Protein AF-A0A5E4HHJ1-F1 (afdb_monomer_lite)

Radius of gyration: 15.13 Å; chains: 1; bounding box: 33×35×40 Å

pLDDT: mean 82.96, std 16.44, range [30.53, 97.94]

Sequence (132 aa):
MLDDKCVRTEDGACIAFVWEKMSNLRGDATEYLCAMNINGHTVGTARLGLKPQFPCANLNDIDVAEGYQHRGYGRRLLAEVERKATTEGFTCMSVLSMPDAKGFYQKVGYSTQDKLKRKDWANFDKTLTVRR

Secondary structure (DSSP, 8-state):
-----PEEPTTS-EEEEEEEEE--SSTT-EEEEEEEEETTEEEEEEEEEE-TTSSSEEEEEEEE-GGGTTSSHHHHHHHHHHHHHHHTT-SEEEEE--TTTHHHHHHTT-EE-TT---TT-TT---EEEEE-

Foldseek 3Di:
DPDQDFDADPVGKTKGKDKDWDDDPDPQKTKIKIFIDIPNHTFKIWIWIDGPVDQAIETEDIDGHPVCPPVCVSVVVVVVSVVVRVVVPHQKYKYQDDPVCPVVCVVVPWDFDPPPDPPPDVPGPTMTMDGD

Structure (mmCIF, N/CA/C/O backbone):
data_AF-A0A5E4HHJ1-F1
#
_entry.id   AF-A0A5E4HHJ1-F1
#
loop_
_atom_site.group_PDB
_atom_site.id
_atom_site.type_symbol
_atom_site.label_atom_id
_atom_site.label_alt_id
_atom_site.label_comp_id
_atom_site.label_asym_id
_atom_site.label_entity_id
_atom_site.label_seq_id
_atom_site.pdbx_PDB_ins_code
_atom_site.Cartn_x
_atom_site.Cartn_y
_atom_site.Cartn_z
_atom_site.occupancy
_atom_site.B_iso_or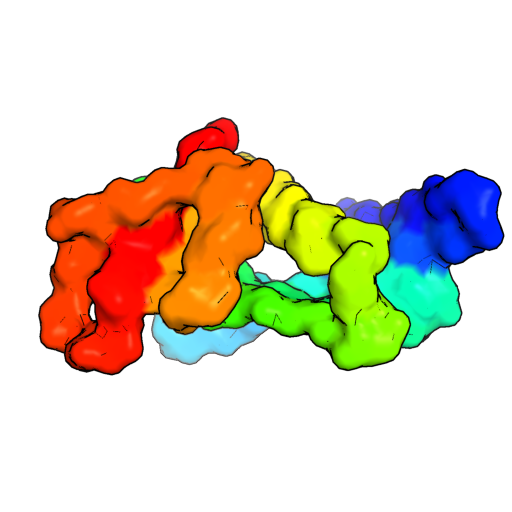_equiv
_atom_site.auth_seq_id
_atom_site.auth_comp_id
_atom_site.auth_asym_id
_atom_site.auth_atom_id
_atom_site.pdbx_PDB_model_num
ATOM 1 N N . MET A 1 1 ? 19.875 7.275 9.590 1.00 30.53 1 MET A N 1
ATOM 2 C CA . MET A 1 1 ? 18.774 7.728 10.460 1.00 30.53 1 MET A CA 1
ATOM 3 C C . MET A 1 1 ? 17.540 7.837 9.587 1.00 30.53 1 MET A C 1
ATOM 5 O O . MET A 1 1 ? 17.482 8.751 8.778 1.00 30.53 1 MET A O 1
ATOM 9 N N . LEU A 1 2 ? 16.651 6.843 9.625 1.00 38.25 2 LEU A N 1
ATOM 10 C CA . LEU A 1 2 ? 15.340 6.946 8.984 1.00 38.25 2 LEU A CA 1
ATOM 11 C C . LEU A 1 2 ? 14.419 7.579 10.025 1.00 38.25 2 LEU A C 1
ATOM 13 O O . LEU A 1 2 ? 14.345 7.099 11.149 1.00 38.25 2 LEU A O 1
ATOM 17 N N . ASP A 1 3 ? 13.839 8.718 9.679 1.00 41.50 3 ASP A N 1
ATOM 18 C CA . ASP A 1 3 ? 12.990 9.498 10.568 1.00 41.50 3 ASP A CA 1
ATOM 19 C C . ASP A 1 3 ? 11.676 8.743 10.847 1.00 41.50 3 ASP A C 1
ATOM 21 O O . ASP A 1 3 ? 10.755 8.783 10.032 1.00 41.50 3 ASP A O 1
ATOM 25 N N . ASP A 1 4 ? 11.573 8.111 12.021 1.00 53.25 4 ASP A N 1
ATOM 26 C CA . ASP A 1 4 ? 10.340 7.577 12.631 1.00 53.25 4 ASP A CA 1
ATOM 27 C C . ASP A 1 4 ? 9.397 8.720 13.068 1.00 53.25 4 ASP A C 1
ATOM 29 O O . ASP A 1 4 ? 8.967 8.831 14.221 1.00 53.25 4 ASP A O 1
ATOM 33 N N . LYS A 1 5 ? 9.116 9.665 12.169 1.00 63.44 5 LYS A N 1
ATOM 34 C CA . LYS A 1 5 ? 8.333 10.856 12.504 1.00 63.44 5 LYS A CA 1
ATOM 35 C C . LYS A 1 5 ? 6.862 10.485 12.637 1.00 63.44 5 LYS A C 1
ATOM 37 O O . LYS A 1 5 ? 6.154 10.305 11.650 1.00 63.44 5 LYS A O 1
ATOM 42 N N . CYS A 1 6 ? 6.407 10.419 13.884 1.00 73.19 6 CYS A N 1
ATOM 43 C CA . CYS A 1 6 ? 4.992 10.387 14.212 1.00 73.19 6 CYS A CA 1
ATOM 44 C C . CYS A 1 6 ? 4.268 11.591 13.587 1.00 73.19 6 CYS A C 1
ATOM 4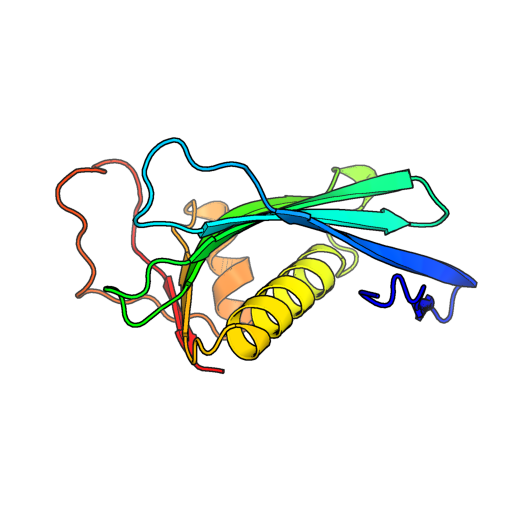6 O O . CYS A 1 6 ? 4.592 12.746 13.870 1.00 73.19 6 CYS A O 1
ATOM 48 N N . VAL A 1 7 ? 3.250 11.317 12.775 1.00 80.38 7 VAL A N 1
ATOM 49 C CA . VAL A 1 7 ? 2.298 12.303 12.266 1.00 80.38 7 VAL A CA 1
ATOM 50 C C . VAL A 1 7 ? 1.089 12.309 13.194 1.00 80.38 7 VAL A C 1
ATOM 52 O O . VAL A 1 7 ? 0.405 11.295 13.341 1.00 80.38 7 VAL A O 1
ATOM 55 N N . ARG A 1 8 ? 0.812 13.456 13.821 1.00 79.81 8 ARG A N 1
ATOM 56 C CA . ARG A 1 8 ? -0.414 13.643 14.605 1.00 79.81 8 ARG A CA 1
A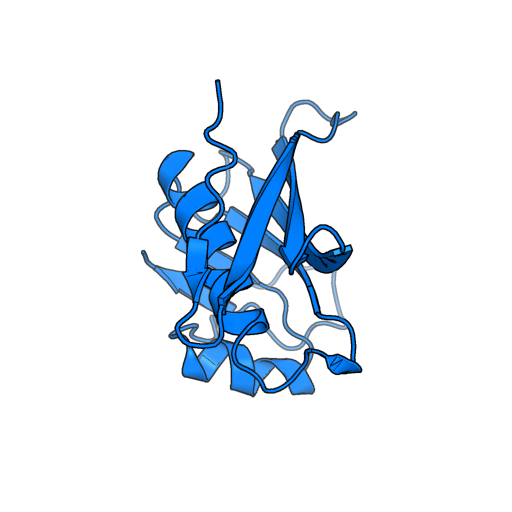TOM 57 C C . ARG A 1 8 ? -1.591 13.928 13.682 1.00 79.81 8 ARG A C 1
ATOM 59 O O . ARG A 1 8 ? -1.480 14.705 12.737 1.00 79.81 8 ARG A O 1
ATOM 66 N N . THR A 1 9 ? -2.712 13.288 13.967 1.00 78.94 9 THR A N 1
ATOM 67 C CA . THR A 1 9 ? -3.996 13.527 13.301 1.00 78.94 9 THR A CA 1
ATOM 68 C C . THR A 1 9 ? -4.846 14.518 14.098 1.00 78.94 9 THR A C 1
ATOM 70 O O . THR A 1 9 ? -4.513 14.848 15.235 1.00 78.94 9 THR A O 1
ATOM 73 N N . GLU A 1 10 ? -5.914 15.036 13.486 1.00 76.50 10 GLU A N 1
ATOM 74 C CA . GLU A 1 10 ? -6.792 16.061 14.080 1.00 76.50 10 GLU A CA 1
ATOM 75 C C . GLU A 1 10 ? -7.481 15.590 15.369 1.00 76.50 10 GLU A C 1
ATOM 77 O O . GLU A 1 10 ? -7.720 16.393 16.266 1.00 76.50 10 GLU A O 1
ATOM 82 N N . ASP A 1 11 ? -7.735 14.286 15.496 1.00 78.44 11 ASP A N 1
ATOM 83 C CA . ASP A 1 11 ? -8.286 13.657 16.704 1.00 78.44 11 ASP A CA 1
ATOM 84 C C . ASP A 1 11 ? -7.216 13.362 17.779 1.00 78.44 11 ASP A C 1
ATOM 86 O O . ASP A 1 11 ? -7.513 12.800 18.833 1.00 78.44 11 ASP A O 1
ATOM 90 N N . GLY A 1 12 ? -5.964 13.754 17.527 1.00 80.50 12 GLY A N 1
ATOM 91 C CA . GLY A 1 12 ? -4.836 13.575 18.431 1.00 80.50 12 GLY A CA 1
ATOM 92 C C . GLY A 1 12 ? -4.106 12.237 18.299 1.00 80.50 12 GLY A C 1
ATOM 93 O O . GLY A 1 12 ? -3.092 12.063 18.980 1.00 80.50 12 GLY A O 1
ATOM 94 N N . ALA A 1 13 ? -4.536 11.312 17.429 1.00 83.25 13 ALA A N 1
ATOM 95 C CA . ALA A 1 13 ? -3.834 10.042 17.263 1.00 83.25 13 ALA A CA 1
ATOM 96 C C . ALA A 1 13 ? -2.454 10.240 16.611 1.00 83.25 13 ALA A C 1
ATOM 98 O O . ALA A 1 13 ? -2.307 10.969 15.623 1.00 83.25 13 ALA A O 1
ATOM 99 N N . CYS A 1 14 ? -1.441 9.572 17.164 1.00 88.56 14 CYS A N 1
ATOM 100 C CA . CYS A 1 14 ? -0.072 9.552 16.658 1.00 88.56 14 CYS A CA 1
ATOM 101 C C . CYS A 1 14 ? 0.113 8.362 15.718 1.00 88.56 14 CYS A C 1
ATOM 103 O O . CYS A 1 14 ? 0.014 7.219 16.163 1.00 88.56 14 CYS A O 1
ATOM 105 N N . ILE A 1 15 ? 0.386 8.623 14.439 1.00 91.94 15 ILE A N 1
ATOM 106 C CA . ILE A 1 15 ? 0.632 7.593 13.424 1.00 91.94 15 ILE A CA 1
ATOM 107 C C . ILE A 1 15 ? 2.118 7.573 13.080 1.00 91.94 15 ILE A C 1
ATOM 109 O O . ILE A 1 15 ? 2.661 8.598 12.678 1.00 91.94 15 ILE A O 1
ATOM 113 N N . ALA A 1 16 ? 2.764 6.418 13.182 1.00 93.75 16 ALA A N 1
ATOM 114 C CA . ALA A 1 16 ? 4.147 6.215 12.763 1.00 93.75 16 ALA A CA 1
ATOM 115 C C . ALA A 1 16 ? 4.254 5.028 11.800 1.00 93.75 16 ALA A C 1
ATOM 117 O O . ALA A 1 16 ? 3.460 4.091 11.873 1.00 93.75 16 ALA A O 1
ATOM 118 N N . PHE A 1 17 ? 5.252 5.065 10.922 1.00 94.75 17 PHE A N 1
ATOM 119 C CA . PHE A 1 17 ? 5.573 3.976 10.007 1.00 94.75 17 PHE A CA 1
ATOM 120 C C . PHE A 1 17 ? 6.984 3.494 10.291 1.00 94.75 17 PHE A C 1
ATOM 122 O O . PHE A 1 17 ? 7.927 4.274 10.202 1.00 94.75 17 PHE A O 1
ATOM 129 N N . VAL A 1 18 ? 7.112 2.216 10.624 1.00 95.06 18 VAL A N 1
ATOM 130 C CA . VAL A 1 18 ? 8.394 1.578 10.911 1.00 95.06 18 VAL A CA 1
ATOM 131 C C . VAL A 1 18 ? 8.732 0.658 9.753 1.00 95.06 18 VAL A C 1
ATOM 133 O O . VAL A 1 18 ? 7.897 -0.139 9.324 1.00 95.06 18 VAL A O 1
ATOM 136 N N . TRP A 1 19 ? 9.948 0.787 9.234 1.00 94.94 19 TRP A N 1
ATOM 137 C CA . TRP A 1 19 ? 10.421 0.024 8.088 1.00 94.94 19 TRP A CA 1
ATOM 138 C C . TRP A 1 19 ? 11.563 -0.897 8.490 1.00 94.94 19 TRP A C 1
ATOM 140 O O . TRP A 1 19 ? 12.612 -0.432 8.929 1.00 94.94 19 TRP A O 1
ATOM 150 N N . GLU A 1 20 ? 11.399 -2.189 8.232 1.00 93.81 20 GLU A N 1
ATOM 151 C CA . GLU A 1 20 ? 12.475 -3.165 8.355 1.00 93.81 20 GLU A CA 1
ATOM 152 C C . GLU A 1 20 ? 12.847 -3.733 6.990 1.00 93.81 20 GLU A C 1
ATOM 154 O O . GLU A 1 20 ? 11.989 -4.125 6.197 1.00 93.81 20 GLU A O 1
ATOM 159 N N . LYS A 1 21 ? 14.151 -3.776 6.703 1.00 91.88 21 LYS A N 1
ATOM 160 C CA . LYS A 1 21 ? 14.671 -4.479 5.530 1.00 91.88 21 LYS A CA 1
ATOM 161 C C . LYS A 1 21 ? 14.767 -5.963 5.862 1.00 91.88 21 LYS A C 1
ATOM 163 O O . LYS A 1 21 ? 15.485 -6.341 6.783 1.00 91.88 21 LYS A O 1
ATOM 168 N N . MET A 1 22 ? 14.080 -6.793 5.091 1.00 86.25 22 MET A N 1
ATOM 169 C CA . MET A 1 22 ? 14.121 -8.240 5.252 1.00 86.25 22 MET A CA 1
ATOM 170 C C . MET A 1 22 ? 15.388 -8.793 4.590 1.00 86.25 22 MET A C 1
ATOM 172 O O . MET A 1 22 ? 15.785 -8.368 3.499 1.00 86.25 22 MET A O 1
ATOM 176 N N . SER A 1 23 ? 16.068 -9.716 5.270 1.00 72.06 23 SER A N 1
ATOM 177 C CA . SER A 1 23 ? 17.232 -10.403 4.721 1.00 72.06 23 SER A CA 1
ATOM 178 C C . SER A 1 23 ? 16.780 -11.392 3.648 1.00 72.06 23 SER A C 1
ATOM 180 O O . SER A 1 23 ? 16.120 -12.393 3.921 1.00 72.06 23 SER A O 1
ATOM 182 N N . ASN A 1 24 ? 17.150 -11.120 2.400 1.00 61.62 24 ASN A N 1
ATOM 183 C CA . ASN A 1 24 ? 16.815 -12.003 1.293 1.00 61.62 24 ASN A CA 1
ATOM 184 C C . ASN A 1 24 ? 17.906 -13.064 1.120 1.00 61.62 24 ASN A C 1
ATOM 186 O O . ASN A 1 24 ? 19.077 -12.740 0.940 1.00 61.62 24 ASN A O 1
ATOM 190 N N . LEU A 1 25 ? 17.512 -14.342 1.116 1.00 52.50 25 LEU A N 1
ATOM 191 C CA . LEU A 1 25 ? 18.403 -15.474 0.806 1.00 52.50 25 LEU A CA 1
ATOM 192 C C . LEU A 1 25 ? 18.797 -15.526 -0.684 1.00 52.50 25 LEU A C 1
ATOM 194 O O . LEU A 1 25 ? 19.733 -16.228 -1.056 1.00 52.50 25 LEU A O 1
ATOM 198 N N . ARG A 1 26 ? 18.078 -14.794 -1.547 1.00 56.53 26 ARG A N 1
ATOM 199 C CA . ARG A 1 26 ? 18.356 -14.645 -2.981 1.00 56.53 26 ARG A CA 1
ATOM 200 C C . ARG A 1 26 ? 18.721 -13.183 -3.243 1.00 56.53 26 ARG A C 1
ATOM 202 O O . ARG A 1 26 ? 17.889 -12.300 -3.065 1.00 56.53 26 ARG A O 1
ATOM 209 N N . GLY A 1 27 ? 19.982 -12.931 -3.591 1.00 64.44 27 GLY A N 1
ATOM 210 C CA . GLY A 1 27 ? 20.578 -11.587 -3.653 1.00 64.44 27 GLY A CA 1
ATOM 211 C C . GLY A 1 27 ? 20.064 -10.660 -4.763 1.00 64.44 27 GLY A C 1
ATOM 212 O O . GLY A 1 27 ? 20.623 -9.585 -4.945 1.00 64.44 27 GLY A O 1
ATOM 213 N N . ASP A 1 28 ? 19.036 -11.054 -5.516 1.00 72.81 28 ASP A N 1
ATOM 214 C CA . ASP A 1 28 ? 18.485 -10.311 -6.655 1.00 72.81 28 ASP A CA 1
ATOM 215 C C . ASP A 1 28 ? 17.206 -9.519 -6.327 1.00 72.81 28 ASP A C 1
ATOM 217 O O . ASP A 1 28 ? 16.705 -8.768 -7.165 1.00 72.81 28 ASP A O 1
ATOM 221 N N . ALA A 1 29 ? 16.672 -9.663 -5.115 1.00 79.50 29 ALA A N 1
ATOM 222 C CA . ALA A 1 29 ? 15.524 -8.906 -4.634 1.00 79.50 29 ALA A CA 1
ATOM 223 C C . ALA A 1 29 ? 15.876 -8.178 -3.335 1.00 79.50 29 ALA A C 1
ATOM 225 O O . ALA A 1 29 ? 16.692 -8.658 -2.549 1.00 79.50 29 ALA A O 1
ATOM 226 N N . THR A 1 30 ? 15.209 -7.059 -3.065 1.00 89.81 30 THR A N 1
ATOM 227 C CA . THR A 1 30 ? 15.139 -6.455 -1.728 1.00 89.81 30 THR A CA 1
ATOM 228 C C . THR A 1 30 ? 13.692 -6.480 -1.262 1.00 89.81 30 THR A C 1
ATOM 230 O O . THR A 1 30 ? 12.809 -6.054 -2.001 1.00 89.81 30 THR A O 1
ATOM 233 N N . GLU A 1 31 ? 13.441 -6.974 -0.053 1.00 92.06 31 GLU A N 1
ATOM 234 C CA . GLU A 1 31 ? 12.117 -6.918 0.566 1.00 92.06 31 GLU A CA 1
ATOM 235 C C . GLU A 1 31 ? 12.136 -6.015 1.797 1.00 92.06 31 GLU A C 1
ATOM 237 O O . GLU A 1 31 ? 13.103 -5.992 2.561 1.00 92.06 31 GLU A O 1
ATOM 242 N N . TYR A 1 32 ? 11.060 -5.255 1.970 1.00 94.81 32 TYR A N 1
ATOM 243 C CA . TYR A 1 32 ? 10.825 -4.415 3.133 1.00 94.81 32 TYR A CA 1
ATOM 244 C C . TYR A 1 32 ? 9.477 -4.762 3.765 1.00 94.81 32 TYR A C 1
ATOM 246 O O . TYR A 1 32 ? 8.481 -4.931 3.055 1.00 94.81 32 TYR A O 1
ATOM 254 N N . LEU A 1 33 ? 9.441 -4.799 5.095 1.00 95.94 33 LEU A N 1
ATOM 255 C CA . LEU A 1 33 ? 8.224 -4.832 5.898 1.00 95.94 33 LEU A CA 1
ATOM 256 C C . LEU A 1 33 ? 7.961 -3.428 6.450 1.00 95.94 33 LEU A C 1
ATOM 258 O O . LEU A 1 33 ? 8.843 -2.824 7.056 1.00 95.94 33 LEU A O 1
ATOM 262 N N . CYS A 1 34 ? 6.751 -2.919 6.244 1.00 97.06 34 CYS A N 1
ATOM 263 C CA . CYS A 1 34 ? 6.256 -1.705 6.879 1.00 97.06 34 CYS A CA 1
ATOM 264 C C . CYS A 1 34 ? 5.250 -2.078 7.963 1.00 97.06 34 CYS A C 1
ATOM 266 O O . CYS A 1 34 ? 4.299 -2.806 7.675 1.00 97.06 34 CYS A O 1
ATOM 268 N N . ALA A 1 35 ? 5.420 -1.546 9.169 1.00 97.19 35 ALA A N 1
ATOM 269 C CA . ALA A 1 35 ? 4.423 -1.574 10.230 1.00 97.19 35 ALA A CA 1
ATOM 270 C C . ALA A 1 35 ? 3.875 -0.160 10.457 1.00 97.19 35 ALA A C 1
ATOM 272 O O . ALA A 1 35 ? 4.633 0.780 10.694 1.00 97.19 35 ALA A O 1
ATOM 273 N N . MET A 1 36 ? 2.552 -0.008 10.404 1.00 97.06 36 MET A N 1
ATOM 274 C CA . MET A 1 36 ? 1.868 1.227 10.780 1.00 97.06 36 MET A CA 1
ATOM 275 C C . MET A 1 36 ? 1.435 1.136 12.239 1.00 97.06 36 MET A C 1
ATOM 277 O O . MET A 1 36 ? 0.608 0.295 12.600 1.00 97.06 36 MET A O 1
ATOM 281 N N . ASN A 1 37 ? 1.967 2.038 13.056 1.00 95.81 37 ASN A N 1
ATOM 282 C CA . ASN A 1 37 ? 1.681 2.130 14.477 1.00 95.81 37 ASN A CA 1
ATOM 283 C C . ASN A 1 37 ? 0.754 3.313 14.756 1.00 95.81 37 ASN A C 1
ATOM 285 O O . ASN A 1 37 ? 1.037 4.429 14.325 1.00 95.81 37 ASN A O 1
ATOM 289 N N . ILE A 1 38 ? -0.320 3.085 15.511 1.00 93.19 38 ILE A N 1
ATOM 290 C CA . ILE A 1 38 ? -1.195 4.132 16.043 1.00 93.19 38 ILE A CA 1
ATOM 291 C C . ILE A 1 38 ? -1.088 4.118 17.560 1.00 93.19 38 ILE A C 1
ATOM 293 O O . ILE A 1 38 ? -1.360 3.100 18.193 1.00 93.19 38 ILE A O 1
ATOM 297 N N . ASN A 1 39 ? -0.680 5.245 18.145 1.00 90.50 39 ASN A N 1
ATOM 298 C CA . ASN A 1 39 ? -0.464 5.391 19.589 1.00 90.50 39 ASN A CA 1
ATOM 299 C C . ASN A 1 39 ? 0.435 4.280 20.175 1.00 90.50 39 ASN A C 1
ATOM 301 O O . ASN A 1 39 ? 0.203 3.804 21.279 1.00 90.50 39 ASN A O 1
ATOM 305 N N . GLY A 1 40 ? 1.446 3.847 19.414 1.00 88.88 40 GLY A N 1
ATOM 306 C CA . GLY A 1 40 ? 2.385 2.793 19.819 1.00 88.88 40 GLY A CA 1
ATOM 307 C C . GLY A 1 40 ? 1.927 1.355 19.548 1.00 88.88 40 GLY A C 1
ATOM 308 O O . GLY A 1 40 ? 2.711 0.436 19.758 1.00 88.88 40 GLY A O 1
ATOM 309 N N . HIS A 1 41 ? 0.712 1.140 19.038 1.00 92.38 41 HIS A N 1
ATOM 310 C CA . HIS A 1 41 ? 0.203 -0.189 18.689 1.00 92.38 41 HIS A CA 1
ATOM 311 C C . HIS A 1 41 ? 0.251 -0.420 17.181 1.00 92.38 41 HIS A C 1
ATOM 313 O O . HIS A 1 41 ? -0.221 0.424 16.422 1.00 92.38 41 HIS A O 1
ATOM 319 N N . THR A 1 42 ? 0.769 -1.564 16.734 1.00 96.12 42 THR A N 1
ATOM 320 C CA . THR A 1 42 ? 0.729 -1.936 15.314 1.00 96.12 42 THR A CA 1
ATOM 321 C C . THR A 1 42 ? -0.694 -2.275 14.895 1.00 96.12 42 THR A C 1
ATOM 323 O O . THR A 1 42 ? -1.330 -3.154 15.472 1.00 96.12 42 THR A O 1
ATOM 326 N N . VAL A 1 43 ? -1.189 -1.577 13.875 1.00 96.81 43 VAL A N 1
ATOM 327 C CA . VAL A 1 43 ? -2.568 -1.710 13.375 1.00 96.81 43 VAL A CA 1
ATOM 328 C C . VAL A 1 43 ? -2.635 -2.084 11.900 1.00 96.81 43 VAL A C 1
ATOM 330 O O . VAL A 1 43 ? -3.719 -2.306 11.371 1.00 96.81 43 VAL A O 1
ATOM 333 N N . GLY A 1 44 ? -1.501 -2.111 11.207 1.00 97.50 44 GLY A N 1
ATOM 334 C CA . GLY A 1 44 ? -1.441 -2.509 9.811 1.00 97.50 44 GLY A CA 1
ATOM 335 C C . GLY A 1 44 ? -0.023 -2.833 9.385 1.00 97.50 44 GLY A C 1
ATOM 336 O O . GLY A 1 44 ? 0.940 -2.331 9.969 1.00 97.50 44 GLY A O 1
ATOM 337 N N . THR A 1 45 ? 0.092 -3.678 8.369 1.00 97.94 45 THR A N 1
ATOM 338 C CA . THR A 1 45 ? 1.376 -4.099 7.813 1.00 97.94 45 THR A CA 1
ATOM 339 C C . THR A 1 45 ? 1.334 -4.100 6.296 1.00 97.94 45 THR A C 1
ATOM 341 O O . THR A 1 45 ? 0.275 -4.276 5.697 1.00 97.94 45 THR A O 1
ATOM 344 N N . ALA A 1 46 ? 2.482 -3.878 5.663 1.00 97.38 46 ALA A N 1
ATOM 345 C CA . ALA A 1 46 ? 2.622 -4.011 4.221 1.00 97.38 46 ALA A CA 1
ATOM 346 C C . ALA A 1 46 ? 3.994 -4.570 3.848 1.00 97.38 46 ALA A C 1
ATOM 348 O O . ALA A 1 46 ? 4.992 -4.278 4.507 1.00 97.38 46 ALA A O 1
ATOM 349 N N . ARG A 1 47 ? 4.053 -5.345 2.762 1.00 95.94 47 ARG A N 1
ATOM 350 C CA . ARG A 1 47 ? 5.298 -5.905 2.223 1.00 95.94 47 ARG A CA 1
ATOM 351 C C . ARG A 1 47 ? 5.599 -5.344 0.844 1.00 95.94 47 ARG A C 1
ATOM 353 O O . ARG A 1 47 ? 4.821 -5.526 -0.094 1.00 95.94 47 ARG A O 1
ATOM 360 N N . LEU A 1 48 ? 6.761 -4.711 0.724 1.00 95.25 48 LEU A N 1
ATOM 361 C CA . LEU A 1 48 ? 7.264 -4.109 -0.505 1.00 95.25 48 LEU A CA 1
ATOM 362 C C . LEU A 1 48 ? 8.430 -4.933 -1.054 1.00 95.25 48 LEU A C 1
ATOM 364 O O . LEU A 1 48 ? 9.475 -5.042 -0.417 1.00 95.25 48 LEU A O 1
ATOM 368 N N . GLY A 1 49 ? 8.257 -5.483 -2.252 1.00 93.12 49 GLY A N 1
ATOM 369 C CA . GLY A 1 49 ? 9.290 -6.201 -2.989 1.00 93.12 49 GLY A CA 1
ATOM 370 C C . GLY A 1 49 ? 9.875 -5.356 -4.116 1.00 93.12 49 GLY A C 1
ATOM 371 O O . GLY A 1 49 ? 9.168 -4.973 -5.051 1.00 93.12 49 GLY A O 1
ATOM 372 N N . LEU A 1 50 ? 11.184 -5.128 -4.069 1.00 91.50 50 LEU A N 1
ATOM 373 C CA . LEU A 1 50 ? 11.949 -4.419 -5.087 1.00 91.50 50 LEU A CA 1
ATOM 374 C C . LEU A 1 50 ? 12.809 -5.399 -5.872 1.00 91.50 50 LEU A C 1
ATOM 376 O O . LEU A 1 50 ? 13.581 -6.174 -5.304 1.00 91.50 50 LEU A O 1
ATOM 380 N N . LYS A 1 51 ? 12.678 -5.349 -7.192 1.00 88.50 51 LYS A N 1
ATOM 381 C CA . LYS A 1 51 ? 13.438 -6.186 -8.116 1.00 88.50 51 LYS A CA 1
ATOM 382 C C . LYS A 1 51 ? 13.898 -5.309 -9.282 1.00 88.50 51 LYS A C 1
ATOM 384 O O . LYS A 1 51 ? 13.051 -4.966 -10.107 1.00 88.50 51 LYS A O 1
ATOM 389 N N . PRO A 1 52 ? 15.183 -4.914 -9.346 1.00 85.25 52 PRO A N 1
ATOM 390 C CA . PRO A 1 52 ? 15.680 -3.947 -10.333 1.00 85.25 52 PRO A CA 1
ATOM 391 C C . PRO A 1 52 ? 15.423 -4.337 -11.796 1.00 85.25 52 PRO A C 1
ATOM 393 O O . PRO A 1 52 ? 15.318 -3.476 -12.661 1.00 85.25 52 PRO A O 1
ATOM 396 N N . GLN A 1 53 ? 15.294 -5.635 -12.079 1.00 82.75 53 GLN A N 1
ATOM 397 C CA . GLN A 1 53 ? 14.983 -6.166 -13.406 1.00 82.75 53 GLN A CA 1
ATOM 398 C C . GLN A 1 53 ? 13.521 -5.952 -13.844 1.00 82.75 53 GLN A C 1
ATOM 400 O O . GLN A 1 53 ? 13.176 -6.262 -14.984 1.00 82.75 53 GLN A O 1
ATOM 405 N N . PHE A 1 54 ? 12.648 -5.449 -12.964 1.00 83.75 54 PHE A N 1
ATOM 406 C CA . PHE A 1 54 ? 11.257 -5.135 -13.282 1.00 83.75 54 PHE A CA 1
ATOM 407 C C . PHE A 1 54 ? 10.999 -3.627 -13.205 1.00 83.75 54 PHE A C 1
ATOM 409 O O . PHE A 1 54 ? 11.549 -2.951 -12.340 1.00 83.75 54 PHE A O 1
ATOM 416 N N . PRO A 1 55 ? 10.110 -3.092 -14.061 1.00 82.12 55 PRO A N 1
ATOM 417 C CA . PRO A 1 55 ? 9.838 -1.657 -14.097 1.00 82.12 55 PRO A CA 1
ATOM 418 C C . PRO A 1 55 ? 9.093 -1.152 -12.854 1.00 82.12 55 PRO A C 1
ATOM 420 O O . PRO A 1 55 ? 9.213 0.022 -12.519 1.00 82.12 55 PRO A O 1
ATOM 423 N N . CYS A 1 56 ? 8.321 -2.018 -12.184 1.00 88.81 56 CYS A N 1
ATOM 424 C CA . CYS A 1 56 ? 7.504 -1.650 -11.031 1.00 88.81 56 CYS A CA 1
ATOM 425 C C . CYS A 1 56 ? 7.934 -2.388 -9.768 1.00 88.81 56 CYS A C 1
ATOM 427 O O . CYS A 1 56 ? 8.259 -3.578 -9.807 1.00 88.81 56 CYS A O 1
ATOM 429 N N . ALA A 1 57 ? 7.827 -1.698 -8.635 1.00 92.94 57 ALA A N 1
ATOM 430 C CA . ALA A 1 57 ? 7.871 -2.336 -7.332 1.00 92.94 57 ALA A CA 1
ATOM 431 C C . ALA A 1 57 ? 6.609 -3.189 -7.118 1.00 92.94 57 ALA A C 1
ATOM 433 O O . ALA A 1 57 ? 5.554 -2.931 -7.707 1.00 92.94 57 ALA A O 1
ATOM 434 N N . ASN A 1 58 ? 6.711 -4.222 -6.286 1.00 92.19 58 ASN A N 1
ATOM 435 C CA . ASN A 1 58 ? 5.600 -5.120 -5.984 1.00 92.19 58 ASN A CA 1
ATOM 436 C C . ASN A 1 58 ? 5.089 -4.856 -4.570 1.00 92.19 58 ASN A C 1
ATOM 438 O O . ASN A 1 58 ? 5.848 -4.966 -3.608 1.00 92.19 58 ASN A O 1
ATOM 442 N N . LEU A 1 59 ? 3.800 -4.563 -4.443 1.00 94.19 59 LEU A N 1
ATOM 443 C CA . LEU A 1 59 ? 3.082 -4.728 -3.190 1.00 94.19 59 LEU A CA 1
ATOM 444 C C . LEU A 1 59 ? 2.716 -6.205 -3.064 1.00 94.19 59 LEU A C 1
ATOM 446 O O . LEU A 1 59 ? 1.839 -6.694 -3.778 1.00 94.19 59 LEU A O 1
ATOM 450 N N . ASN A 1 60 ? 3.438 -6.915 -2.205 1.00 91.56 60 ASN A N 1
ATOM 451 C CA . ASN A 1 60 ? 3.227 -8.343 -1.986 1.00 91.56 60 ASN A CA 1
ATOM 452 C C . ASN A 1 60 ? 2.068 -8.596 -1.021 1.00 91.56 60 ASN A C 1
ATOM 454 O O . ASN A 1 60 ? 1.390 -9.611 -1.140 1.00 91.56 60 ASN A O 1
ATOM 458 N N . ASP A 1 61 ? 1.884 -7.697 -0.056 1.00 92.38 61 ASP A N 1
ATOM 459 C CA . ASP A 1 61 ? 0.890 -7.831 1.002 1.00 92.38 61 ASP A CA 1
ATOM 460 C C . ASP A 1 61 ? 0.554 -6.465 1.594 1.00 92.38 61 ASP A C 1
ATOM 462 O O . ASP A 1 61 ? 1.433 -5.600 1.674 1.00 92.38 61 ASP A O 1
ATOM 466 N N . ILE A 1 62 ? -0.692 -6.282 2.013 1.00 95.12 62 ILE A N 1
ATOM 467 C CA . ILE A 1 62 ? -1.140 -5.119 2.775 1.00 95.12 62 ILE A CA 1
ATOM 468 C C . ILE A 1 62 ? -2.371 -5.501 3.584 1.00 95.12 62 ILE A C 1
ATOM 470 O O . ILE A 1 62 ? -3.358 -5.983 3.031 1.00 95.12 62 ILE A O 1
ATOM 474 N N . ASP A 1 63 ? -2.324 -5.231 4.881 1.00 95.38 63 ASP A N 1
ATOM 475 C CA . ASP A 1 63 ? -3.441 -5.500 5.772 1.00 95.38 63 ASP A CA 1
ATOM 476 C C . ASP A 1 63 ? -3.560 -4.435 6.865 1.00 95.38 63 ASP A C 1
ATOM 478 O O . ASP A 1 63 ? -2.581 -3.804 7.277 1.00 95.38 63 ASP A O 1
ATOM 482 N N . VAL A 1 64 ? -4.789 -4.222 7.322 1.00 96.25 64 VAL A N 1
ATOM 483 C CA . VAL A 1 64 ? -5.141 -3.331 8.427 1.00 96.25 64 VAL A CA 1
ATOM 484 C C . VAL A 1 64 ? -6.066 -4.102 9.353 1.00 96.25 64 VAL A C 1
ATOM 486 O O . VAL A 1 64 ? -7.075 -4.638 8.906 1.00 96.25 64 VAL A O 1
ATOM 489 N N . ALA A 1 65 ? -5.758 -4.106 10.648 1.00 96.50 65 ALA A N 1
ATOM 490 C CA . ALA A 1 65 ? -6.552 -4.777 11.667 1.00 96.50 65 ALA A CA 1
ATOM 491 C C . ALA A 1 65 ? -8.032 -4.361 11.588 1.00 96.50 65 ALA A C 1
ATOM 493 O O . ALA A 1 65 ? -8.337 -3.178 11.432 1.00 96.50 65 ALA A O 1
ATOM 494 N N . GLU A 1 66 ? -8.947 -5.324 11.732 1.00 94.00 66 GLU A N 1
ATOM 495 C CA . GLU A 1 66 ? -10.394 -5.168 11.496 1.00 94.00 66 GLU A CA 1
ATOM 496 C C . GLU A 1 66 ? -10.997 -3.923 12.173 1.00 94.00 66 GLU A C 1
ATOM 498 O O . GLU A 1 66 ? -11.647 -3.106 11.521 1.00 94.00 66 GLU A O 1
ATOM 503 N N . GLY A 1 67 ? -10.680 -3.687 13.453 1.00 94.50 67 GLY A N 1
ATOM 504 C CA . GLY A 1 67 ? -11.160 -2.519 14.210 1.00 94.50 67 GLY A CA 1
ATOM 505 C C . GLY A 1 67 ? -10.689 -1.153 13.683 1.00 94.50 67 GLY A C 1
ATOM 506 O O . GLY A 1 67 ? -11.238 -0.118 14.064 1.00 94.50 67 GLY A O 1
ATOM 507 N N . TYR A 1 68 ? -9.700 -1.139 12.789 1.00 93.69 68 TYR A N 1
ATOM 508 C CA . TYR A 1 68 ? -9.116 0.042 12.155 1.00 93.69 68 TYR A CA 1
ATOM 509 C C . TYR A 1 68 ? -9.484 0.146 10.662 1.00 93.69 68 TYR A C 1
ATOM 511 O O . TYR A 1 68 ? -9.177 1.143 10.004 1.00 93.69 68 TYR A O 1
ATOM 519 N N . GLN A 1 69 ? -10.182 -0.831 10.087 1.00 93.12 69 GLN A N 1
ATOM 520 C CA . GLN A 1 69 ? -10.595 -0.762 8.687 1.00 93.12 69 GLN A CA 1
ATOM 521 C C . GLN A 1 69 ? -11.647 0.335 8.446 1.00 93.12 69 GLN A C 1
ATOM 523 O O . GLN A 1 69 ? -12.235 0.898 9.367 1.00 93.12 69 GLN A O 1
ATOM 528 N N . HIS A 1 70 ? -11.841 0.702 7.175 1.00 91.44 70 HIS A N 1
ATOM 529 C CA . HIS A 1 70 ? -12.801 1.725 6.718 1.00 91.44 70 HIS A CA 1
ATOM 530 C C . HIS A 1 70 ? -12.600 3.158 7.255 1.00 91.44 70 HIS A C 1
ATOM 532 O O . HIS A 1 70 ? -13.396 4.041 6.949 1.00 91.44 70 HIS A O 1
ATOM 538 N N . ARG A 1 71 ? -11.492 3.436 7.955 1.00 91.94 71 ARG A N 1
ATOM 539 C CA . ARG A 1 71 ? -11.133 4.768 8.494 1.00 91.94 71 ARG A CA 1
ATOM 540 C C . ARG A 1 71 ? -10.055 5.500 7.684 1.00 91.94 71 ARG A C 1
ATOM 542 O O . ARG A 1 71 ? -9.463 6.476 8.129 1.00 91.94 71 ARG A O 1
ATOM 549 N N . GLY A 1 72 ? -9.743 4.998 6.489 1.00 91.94 72 GLY A N 1
ATOM 550 C CA . GLY A 1 72 ? -8.705 5.557 5.616 1.00 91.94 72 GLY A CA 1
ATOM 551 C C . GLY A 1 72 ? -7.274 5.100 5.926 1.00 91.94 72 GLY A C 1
ATOM 552 O O . GLY A 1 72 ? -6.370 5.425 5.158 1.00 91.94 72 GLY A O 1
ATOM 553 N N . TYR A 1 73 ? -7.050 4.293 6.968 1.00 93.69 73 TYR A N 1
ATOM 554 C CA . TYR A 1 73 ? -5.714 3.792 7.316 1.00 93.69 73 TYR A CA 1
ATOM 555 C C . TYR A 1 73 ? -5.079 2.927 6.220 1.00 93.69 73 TYR A C 1
ATOM 557 O O . TYR A 1 73 ? -3.901 3.105 5.932 1.00 93.69 73 TYR A O 1
ATOM 565 N N . GLY A 1 74 ? -5.855 2.100 5.510 1.00 94.12 74 GLY A N 1
ATOM 566 C CA . GLY A 1 74 ? -5.336 1.349 4.357 1.00 94.12 74 GLY A CA 1
ATOM 567 C C . GLY A 1 74 ? -4.800 2.257 3.243 1.00 94.12 74 GLY A C 1
ATOM 568 O O . GLY A 1 74 ? -3.771 1.964 2.643 1.00 94.12 74 GLY A O 1
ATOM 569 N N . ARG A 1 75 ? -5.437 3.416 3.009 1.00 94.81 75 ARG A N 1
ATOM 570 C CA . ARG A 1 75 ? -4.940 4.408 2.038 1.00 94.81 75 ARG A CA 1
ATOM 571 C C . ARG A 1 75 ? -3.658 5.080 2.518 1.00 94.81 75 ARG A C 1
ATOM 573 O O . ARG A 1 75 ? -2.769 5.308 1.709 1.00 94.81 75 ARG A O 1
ATOM 580 N N . ARG A 1 76 ? -3.563 5.392 3.815 1.00 94.56 76 ARG A N 1
ATOM 581 C CA . ARG A 1 76 ? -2.359 5.991 4.414 1.00 94.56 76 ARG A CA 1
ATOM 582 C C . ARG A 1 76 ? -1.170 5.034 4.339 1.00 94.56 76 ARG A C 1
ATOM 584 O O . ARG A 1 76 ? -0.102 5.446 3.907 1.00 94.56 76 ARG A O 1
ATOM 591 N N . LEU A 1 77 ? -1.381 3.766 4.693 1.00 96.12 77 LEU A N 1
ATOM 592 C CA . LEU A 1 77 ? -0.358 2.728 4.595 1.00 96.12 77 LEU A CA 1
ATOM 593 C C . LEU A 1 77 ? 0.092 2.520 3.146 1.00 96.12 77 LEU A C 1
ATOM 595 O O . LEU A 1 77 ? 1.287 2.530 2.875 1.00 96.12 77 LEU A O 1
ATOM 599 N N . LEU A 1 78 ? -0.845 2.424 2.199 1.00 96.50 78 LEU A N 1
ATOM 600 C CA . LEU A 1 78 ? -0.501 2.308 0.782 1.00 96.50 78 LEU A CA 1
ATOM 601 C C . LEU A 1 78 ? 0.304 3.512 0.270 1.00 96.50 78 LEU A C 1
ATOM 603 O O . LEU A 1 78 ? 1.293 3.323 -0.430 1.00 96.50 78 LEU A O 1
ATOM 607 N N . ALA A 1 79 ? -0.086 4.736 0.636 1.00 95.38 79 ALA A N 1
ATOM 608 C CA . ALA A 1 79 ? 0.632 5.946 0.239 1.00 95.38 79 ALA A CA 1
ATOM 609 C C . ALA A 1 79 ? 2.071 5.969 0.780 1.00 95.38 79 ALA A C 1
ATOM 611 O O . ALA A 1 79 ? 2.987 6.383 0.072 1.00 95.38 79 ALA A O 1
ATOM 612 N N . GLU A 1 80 ? 2.288 5.488 2.007 1.00 96.12 80 GLU A N 1
ATOM 613 C CA . GLU A 1 80 ? 3.634 5.364 2.567 1.00 96.12 80 GLU A CA 1
ATOM 614 C C . GLU A 1 80 ? 4.469 4.310 1.825 1.00 96.12 80 GLU A C 1
ATOM 616 O O . GLU A 1 80 ? 5.648 4.537 1.542 1.00 96.12 80 GLU A O 1
ATOM 621 N N . VAL A 1 81 ? 3.864 3.184 1.437 1.00 96.75 81 VAL A N 1
ATOM 622 C CA . VAL A 1 81 ? 4.546 2.171 0.619 1.00 96.75 81 VAL A CA 1
ATOM 623 C C . VAL A 1 81 ? 4.913 2.723 -0.761 1.00 96.75 81 VAL A C 1
ATOM 625 O O . VAL A 1 81 ? 6.040 2.524 -1.216 1.00 96.75 81 VAL A O 1
ATOM 628 N N . GLU A 1 82 ? 4.005 3.458 -1.404 1.00 95.81 82 GLU A N 1
ATOM 629 C CA . GLU A 1 82 ? 4.263 4.143 -2.676 1.00 95.81 82 GLU A CA 1
ATOM 630 C C . GLU A 1 82 ? 5.421 5.135 -2.549 1.00 95.81 82 GLU A C 1
ATOM 632 O O . GLU A 1 82 ? 6.357 5.096 -3.347 1.00 95.81 82 GLU A O 1
ATOM 637 N N . ARG A 1 83 ? 5.426 5.954 -1.490 1.00 95.75 83 ARG A N 1
ATOM 638 C CA . ARG A 1 83 ? 6.519 6.888 -1.194 1.00 95.75 83 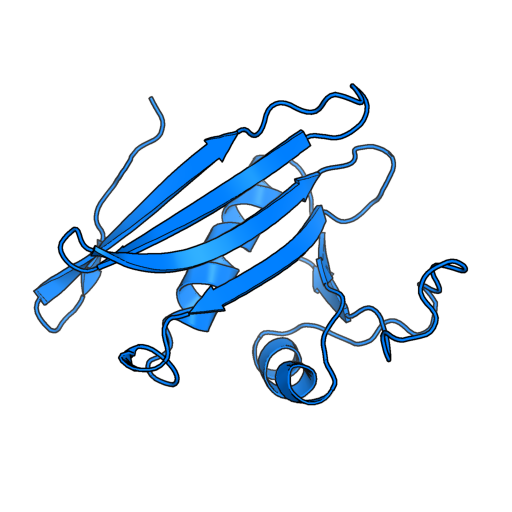ARG A CA 1
ATOM 639 C C . ARG A 1 83 ? 7.856 6.166 -1.022 1.00 95.75 83 ARG A C 1
ATOM 641 O O . ARG A 1 83 ? 8.879 6.636 -1.532 1.00 95.75 83 ARG A O 1
ATOM 648 N N . LYS A 1 84 ? 7.874 5.033 -0.313 1.00 95.62 84 LYS A N 1
ATOM 649 C CA . LYS A 1 84 ? 9.080 4.213 -0.144 1.00 95.62 84 LYS A CA 1
ATOM 650 C C . LYS A 1 84 ? 9.558 3.646 -1.479 1.00 95.62 84 LYS A C 1
ATOM 652 O O . LYS A 1 84 ? 10.743 3.763 -1.767 1.00 95.62 84 LYS A O 1
ATOM 657 N N . ALA A 1 85 ? 8.667 3.119 -2.319 1.00 95.06 85 ALA A N 1
ATOM 658 C CA . ALA A 1 85 ? 9.027 2.632 -3.651 1.00 95.06 85 ALA A CA 1
ATOM 659 C C . ALA A 1 85 ? 9.653 3.737 -4.523 1.00 95.06 85 ALA A C 1
ATOM 661 O O . ALA A 1 85 ? 10.706 3.518 -5.124 1.00 95.06 85 ALA A O 1
ATOM 662 N N . THR A 1 86 ? 9.069 4.941 -4.526 1.00 95.00 86 THR A N 1
ATOM 663 C CA . THR A 1 86 ? 9.615 6.106 -5.242 1.00 95.00 86 THR A CA 1
ATOM 664 C C . THR A 1 86 ? 10.974 6.538 -4.698 1.00 95.00 86 THR A C 1
ATOM 666 O O . THR A 1 86 ? 11.881 6.827 -5.474 1.00 95.00 86 THR A O 1
ATOM 669 N N . THR A 1 87 ? 11.154 6.519 -3.374 1.00 94.75 87 THR A N 1
ATOM 670 C CA . THR A 1 87 ? 12.449 6.824 -2.734 1.00 94.75 87 THR A CA 1
ATOM 671 C C . THR A 1 87 ? 13.540 5.834 -3.164 1.00 94.75 87 THR A C 1
ATOM 673 O O . THR A 1 87 ? 14.707 6.200 -3.248 1.00 94.75 87 THR A O 1
ATOM 676 N N . GLU A 1 88 ? 13.165 4.594 -3.479 1.00 93.44 88 GLU A N 1
ATOM 677 C CA . GLU A 1 88 ? 14.070 3.537 -3.950 1.00 93.44 88 GLU A CA 1
ATOM 678 C C . GLU A 1 88 ? 14.212 3.515 -5.489 1.00 93.44 88 GLU A C 1
ATOM 680 O O . GLU A 1 88 ? 14.809 2.595 -6.044 1.00 93.44 88 GLU A O 1
ATOM 685 N N . GLY A 1 89 ? 13.678 4.522 -6.193 1.00 93.94 89 GLY A N 1
ATOM 686 C CA . GLY A 1 89 ? 13.872 4.730 -7.632 1.00 93.94 89 GLY A CA 1
ATOM 687 C C . GLY A 1 89 ? 12.803 4.123 -8.545 1.00 93.94 89 GLY A C 1
ATOM 688 O O . GLY A 1 89 ? 12.945 4.179 -9.766 1.00 93.94 89 GLY A O 1
ATOM 689 N N . PHE A 1 90 ? 11.722 3.564 -7.996 1.00 90.88 90 PHE A N 1
ATOM 690 C CA . PHE A 1 90 ? 10.630 3.005 -8.796 1.00 90.88 90 PHE A CA 1
ATOM 691 C C . PHE A 1 90 ? 9.568 4.068 -9.113 1.00 90.88 90 PHE A C 1
ATOM 693 O O . P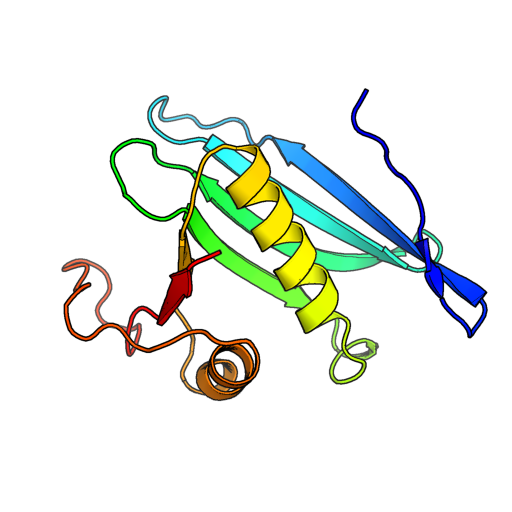HE A 1 90 ? 9.069 4.751 -8.226 1.00 90.88 90 PHE A O 1
ATOM 700 N N . THR A 1 91 ? 9.164 4.166 -10.382 1.00 90.12 91 THR A N 1
ATOM 701 C CA . THR A 1 91 ? 8.115 5.098 -10.867 1.00 90.12 91 THR A CA 1
ATOM 702 C C . THR A 1 91 ? 6.761 4.417 -11.077 1.00 90.12 91 THR A C 1
ATOM 704 O O . THR A 1 91 ? 5.781 5.017 -11.528 1.00 90.12 91 THR A O 1
ATOM 707 N N . CYS A 1 92 ? 6.681 3.121 -10.777 1.00 90.12 92 CYS A N 1
ATOM 708 C CA . CYS A 1 92 ? 5.423 2.403 -10.759 1.00 90.12 92 CYS A CA 1
ATOM 709 C C . CYS A 1 92 ? 5.377 1.342 -9.670 1.00 90.12 92 CYS A C 1
ATOM 711 O O . CYS A 1 92 ? 6.390 0.779 -9.250 1.00 90.12 92 CYS A O 1
ATOM 713 N N . MET A 1 93 ? 4.153 1.056 -9.247 1.00 93.19 93 MET A N 1
ATOM 714 C CA . MET A 1 93 ? 3.831 -0.020 -8.331 1.00 93.19 93 MET A CA 1
ATOM 715 C C . MET A 1 93 ? 2.864 -0.992 -8.981 1.00 93.19 93 MET A C 1
ATOM 717 O O . MET A 1 93 ? 2.031 -0.614 -9.804 1.00 93.19 93 MET A O 1
ATOM 721 N N . SER A 1 94 ? 2.990 -2.253 -8.596 1.00 92.06 94 SER A N 1
ATOM 722 C CA . SER A 1 94 ? 2.140 -3.346 -9.034 1.00 92.06 94 SER A CA 1
ATOM 723 C C . SER A 1 94 ? 1.652 -4.148 -7.837 1.00 92.06 94 SER A C 1
ATOM 725 O O . SER A 1 94 ? 2.375 -4.309 -6.857 1.00 92.06 94 SER A O 1
ATOM 727 N N . VAL A 1 95 ? 0.420 -4.636 -7.916 1.00 90.56 95 VAL A N 1
ATOM 728 C CA . VAL A 1 95 ? -0.203 -5.460 -6.883 1.00 90.56 95 VAL A CA 1
ATOM 729 C C . VAL A 1 95 ? -0.993 -6.582 -7.532 1.00 90.56 95 VAL A C 1
ATOM 731 O O . VAL A 1 95 ? -1.599 -6.415 -8.598 1.00 90.56 95 VAL A O 1
ATOM 734 N N . LEU A 1 96 ? -1.000 -7.731 -6.872 1.00 86.56 96 LEU A N 1
ATOM 735 C CA . LEU A 1 96 ? -1.976 -8.772 -7.138 1.00 86.56 96 LEU A CA 1
ATOM 736 C C . LEU A 1 96 ? -3.103 -8.619 -6.141 1.00 86.56 96 LEU A C 1
ATOM 738 O O . LEU A 1 96 ? -2.913 -8.777 -4.941 1.00 86.56 96 LEU A O 1
ATOM 742 N N . SER A 1 97 ? -4.267 -8.254 -6.657 1.00 82.31 97 SER A N 1
ATOM 743 C CA . SER A 1 97 ? -5.434 -8.020 -5.827 1.00 82.31 97 SER A CA 1
ATOM 744 C C . SER A 1 97 ? -6.332 -9.237 -5.841 1.00 82.31 97 SER A C 1
ATOM 746 O O . SER A 1 97 ? -6.644 -9.774 -6.906 1.00 82.31 97 SER A O 1
ATOM 748 N N . MET A 1 98 ? -6.831 -9.585 -4.661 1.00 80.62 98 MET A N 1
ATOM 749 C CA . MET A 1 98 ? -8.041 -10.384 -4.549 1.00 80.62 98 MET A CA 1
ATOM 750 C C . MET A 1 98 ? -9.233 -9.618 -5.164 1.00 80.62 98 MET A C 1
ATOM 752 O O . MET A 1 98 ? -9.195 -8.379 -5.233 1.00 80.62 98 MET A O 1
ATOM 756 N N . PRO A 1 99 ? -10.273 -10.314 -5.665 1.00 79.75 99 PRO A N 1
ATOM 757 C CA . PRO A 1 99 ? -11.407 -9.670 -6.332 1.00 79.75 99 PRO A CA 1
ATOM 758 C C . PRO A 1 99 ? -12.124 -8.609 -5.481 1.00 79.75 99 PRO A C 1
ATOM 760 O O . PRO A 1 99 ? -12.534 -7.574 -6.004 1.00 79.75 99 PRO A O 1
ATOM 763 N N . ASP A 1 100 ? -12.225 -8.833 -4.174 1.00 83.25 100 ASP A N 1
ATOM 764 C CA . ASP A 1 100 ? -12.830 -7.936 -3.181 1.00 83.25 100 ASP A CA 1
ATOM 765 C C . ASP A 1 100 ? -12.010 -6.654 -2.939 1.00 83.25 100 ASP A C 1
ATOM 767 O O . ASP A 1 100 ? -12.565 -5.557 -2.836 1.00 83.25 100 ASP A O 1
ATOM 771 N N . ALA A 1 101 ? -10.680 -6.752 -2.946 1.00 84.75 101 ALA A N 1
ATOM 772 C CA . ALA A 1 101 ? -9.772 -5.620 -2.784 1.00 84.75 101 ALA A CA 1
ATOM 773 C C . ALA A 1 101 ? -9.623 -4.771 -4.064 1.00 84.75 101 ALA A C 1
ATOM 775 O O . ALA A 1 101 ? -9.145 -3.633 -4.015 1.00 84.75 101 ALA A O 1
ATOM 776 N N . LYS A 1 102 ? -10.086 -5.261 -5.222 1.00 85.75 102 LYS A N 1
ATOM 777 C CA . LYS A 1 102 ? -9.932 -4.575 -6.517 1.00 85.75 102 LYS A CA 1
ATOM 778 C C . LYS A 1 102 ? -10.511 -3.160 -6.500 1.00 85.75 102 LYS A C 1
ATOM 780 O O . LYS A 1 102 ? -9.868 -2.216 -6.964 1.00 85.75 102 LYS A O 1
ATOM 785 N N . GLY A 1 103 ? -11.705 -3.002 -5.926 1.00 88.00 103 GLY A N 1
ATOM 786 C CA . GLY A 1 103 ? -12.375 -1.706 -5.824 1.00 88.00 103 GLY A CA 1
ATOM 787 C C . GLY A 1 103 ? -11.631 -0.713 -4.927 1.00 88.00 103 GLY A C 1
ATOM 788 O O . GLY A 1 103 ? -11.697 0.494 -5.161 1.00 88.00 103 GLY A O 1
ATOM 789 N N . PHE A 1 104 ? -10.888 -1.194 -3.925 1.00 90.44 104 PHE A N 1
ATOM 790 C CA . PHE A 1 104 ? -10.019 -0.347 -3.111 1.00 90.44 104 PHE A CA 1
ATOM 791 C C . PHE A 1 104 ? -8.874 0.230 -3.952 1.00 90.44 104 PHE A C 1
ATOM 793 O O . PHE A 1 104 ? -8.724 1.452 -3.992 1.00 90.44 104 PHE A O 1
ATOM 800 N N . TYR A 1 105 ? -8.142 -0.615 -4.685 1.00 92.56 105 TYR A N 1
ATOM 801 C CA . TYR A 1 105 ? -7.011 -0.185 -5.516 1.00 92.56 105 TYR A CA 1
ATOM 802 C C . TYR A 1 105 ? -7.430 0.755 -6.655 1.00 92.56 105 TYR A C 1
ATOM 804 O O . TYR A 1 105 ? -6.767 1.761 -6.916 1.00 92.56 105 TYR A O 1
ATOM 812 N N . GLN A 1 106 ? -8.572 0.495 -7.294 1.00 91.31 106 GLN A N 1
ATOM 813 C CA . GLN A 1 106 ? -9.102 1.374 -8.341 1.00 91.31 106 GLN A CA 1
ATOM 814 C C . GLN A 1 106 ? -9.407 2.785 -7.819 1.00 91.31 106 GLN A C 1
ATOM 816 O O . GLN A 1 106 ? -9.056 3.771 -8.464 1.00 91.31 106 GLN A O 1
ATOM 821 N N . LYS A 1 107 ? -9.979 2.904 -6.611 1.00 92.06 107 LYS A N 1
ATOM 822 C CA . LYS A 1 107 ? -10.270 4.205 -5.974 1.00 92.06 107 LYS A CA 1
ATOM 823 C C . LYS A 1 107 ? -9.020 5.043 -5.689 1.00 92.06 107 LYS A C 1
ATOM 825 O O . LYS A 1 107 ? -9.149 6.246 -5.487 1.00 92.06 107 LYS A O 1
ATOM 830 N N . VAL A 1 108 ? -7.839 4.429 -5.636 1.00 91.38 108 VAL A N 1
ATOM 831 C CA . VAL A 1 108 ? -6.550 5.100 -5.377 1.00 91.38 108 VAL A CA 1
ATOM 832 C C . VAL A 1 108 ? -5.661 5.190 -6.627 1.00 91.38 108 VAL A C 1
ATOM 834 O O . VAL A 1 108 ? -4.485 5.552 -6.543 1.00 91.38 108 VAL A O 1
ATOM 837 N N . GLY A 1 109 ? -6.243 4.930 -7.804 1.00 92.38 109 GLY A N 1
ATOM 838 C CA . GLY A 1 109 ? -5.633 5.190 -9.110 1.00 92.38 109 GLY A CA 1
ATOM 839 C C . GLY A 1 109 ? -4.962 3.985 -9.767 1.00 92.38 109 GLY A C 1
ATOM 840 O O . GLY A 1 109 ? -4.364 4.134 -10.832 1.00 92.38 109 GLY A O 1
ATOM 841 N N . TYR A 1 110 ? -5.060 2.790 -9.180 1.00 93.00 110 TYR A N 1
ATOM 842 C CA . TYR A 1 110 ? -4.536 1.591 -9.825 1.00 93.00 110 TYR A CA 1
ATOM 843 C C . TYR A 1 110 ? -5.450 1.176 -10.967 1.00 93.00 110 TYR A C 1
ATOM 845 O O . TYR A 1 110 ? -6.670 1.084 -10.830 1.00 93.00 110 TYR A O 1
ATOM 853 N N . SER A 1 111 ? -4.830 0.853 -12.090 1.00 89.06 111 SER A N 1
ATOM 854 C CA . SER A 1 111 ? -5.512 0.342 -13.268 1.00 89.06 111 SER A CA 1
ATOM 855 C C . SER A 1 111 ? -5.128 -1.108 -13.496 1.00 89.06 111 SER A C 1
ATOM 857 O O . SER A 1 111 ? -3.979 -1.508 -13.302 1.00 89.06 111 SER A O 1
ATOM 859 N N . THR A 1 112 ? -6.099 -1.908 -13.912 1.00 84.38 112 THR A N 1
ATOM 860 C CA . THR A 1 112 ? -5.867 -3.282 -14.345 1.00 84.38 112 THR A CA 1
ATOM 861 C C . THR A 1 112 ? -4.974 -3.294 -15.586 1.00 84.38 112 THR A C 1
ATOM 863 O O . THR A 1 112 ? -5.254 -2.584 -16.547 1.00 84.38 112 THR A O 1
ATOM 866 N N . GLN A 1 113 ? -3.922 -4.114 -15.582 1.00 72.12 113 GLN A N 1
ATOM 867 C CA . GLN A 1 113 ? -3.083 -4.341 -16.758 1.00 72.12 113 GLN A CA 1
ATOM 868 C C . GLN A 1 113 ? -3.377 -5.724 -17.333 1.00 72.12 113 GLN A C 1
ATOM 870 O O . GLN A 1 113 ? -3.013 -6.737 -16.740 1.00 72.12 113 GLN A O 1
ATOM 875 N N . ASP A 1 114 ? -3.973 -5.786 -18.523 1.00 54.56 114 ASP A N 1
ATOM 876 C CA . ASP A 1 114 ? -4.267 -7.069 -19.182 1.00 54.56 114 ASP A CA 1
ATOM 877 C C . ASP A 1 114 ? -2.999 -7.793 -19.696 1.00 54.56 114 ASP A C 1
ATOM 879 O O . ASP A 1 114 ? -3.050 -8.972 -20.052 1.00 54.56 114 ASP A O 1
ATOM 883 N N . LYS A 1 115 ? -1.843 -7.106 -19.730 1.00 51.12 115 LYS A N 1
ATOM 884 C CA . LYS A 1 115 ? -0.589 -7.602 -20.335 1.00 51.12 115 LYS A CA 1
ATOM 885 C C . LYS A 1 115 ? 0.413 -8.222 -19.353 1.00 51.12 115 LYS A C 1
ATOM 887 O O . LYS A 1 115 ? 1.367 -8.853 -19.799 1.00 51.12 115 LYS A O 1
ATOM 892 N N . LEU A 1 116 ? 0.218 -8.086 -18.041 1.00 51.75 116 LEU A N 1
ATOM 893 C CA . LEU A 1 116 ? 1.102 -8.682 -17.031 1.00 51.75 116 LEU A CA 1
ATOM 894 C C . LEU A 1 116 ? 0.537 -10.034 -16.581 1.00 51.75 116 LEU A C 1
ATOM 896 O O . LEU A 1 116 ? -0.038 -10.164 -15.508 1.00 51.75 116 LEU A O 1
ATOM 900 N N . LYS A 1 117 ? 0.677 -11.058 -17.428 1.00 47.22 117 LYS A N 1
ATOM 901 C CA . LYS A 1 117 ? 0.388 -12.446 -17.045 1.00 47.22 117 LYS A CA 1
ATOM 902 C C . LYS A 1 117 ? 1.660 -13.072 -16.473 1.00 47.22 117 LYS A C 1
ATOM 904 O O . LYS A 1 117 ? 2.545 -13.451 -17.237 1.00 47.22 117 LYS A O 1
ATOM 909 N N . ARG A 1 118 ? 1.773 -13.209 -15.147 1.00 50.69 118 ARG A N 1
ATOM 910 C CA . ARG A 1 118 ? 2.715 -14.194 -14.584 1.00 50.69 118 ARG A CA 1
ATOM 911 C C . 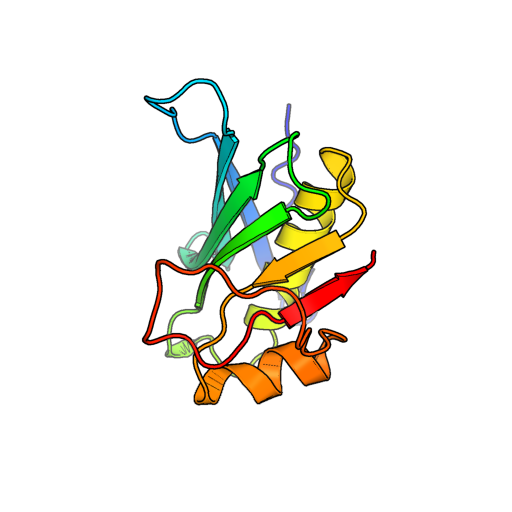ARG A 1 118 ? 2.131 -15.581 -14.842 1.00 50.69 118 ARG A C 1
ATOM 913 O O . ARG A 1 118 ? 1.022 -15.861 -14.404 1.00 50.69 118 ARG A O 1
ATOM 920 N N . LYS A 1 119 ? 2.865 -16.429 -15.569 1.00 43.41 119 LYS A N 1
ATOM 921 C CA . LYS A 1 119 ? 2.428 -17.790 -15.930 1.00 43.41 119 LYS A CA 1
ATOM 922 C C . LYS A 1 119 ? 2.235 -18.717 -14.723 1.00 43.41 119 LYS A C 1
ATOM 924 O O . LYS A 1 119 ? 1.528 -19.706 -14.856 1.00 43.41 119 LYS A O 1
ATOM 929 N N . ASP A 1 120 ? 2.798 -18.380 -13.566 1.00 43.09 120 ASP A N 1
ATOM 930 C CA . ASP A 1 120 ? 2.899 -19.331 -12.456 1.00 43.09 120 ASP A CA 1
ATOM 931 C C . ASP A 1 120 ? 1.737 -19.259 -11.451 1.00 43.09 120 ASP A C 1
ATOM 933 O O . ASP A 1 120 ? 1.627 -20.136 -10.600 1.00 43.09 120 ASP A O 1
ATOM 937 N N . TRP A 1 121 ? 0.855 -18.251 -11.512 1.00 49.28 121 TRP A N 1
ATOM 938 C CA . TRP A 1 121 ? -0.081 -17.940 -10.416 1.00 49.28 121 TRP A CA 1
ATOM 939 C C . TRP A 1 121 ? -1.550 -17.912 -10.872 1.00 49.28 121 TRP A C 1
ATOM 941 O O . TRP A 1 121 ? -2.167 -16.856 -10.983 1.00 49.28 121 TRP A O 1
ATOM 951 N N . ALA A 1 122 ? -2.113 -19.101 -11.115 1.00 45.09 122 ALA A N 1
ATOM 952 C CA . ALA A 1 122 ? -3.431 -19.328 -11.725 1.00 45.09 122 ALA A CA 1
ATOM 953 C C . ALA A 1 122 ? -4.664 -18.816 -10.937 1.00 45.09 122 ALA A C 1
ATOM 955 O O . ALA A 1 122 ? -5.762 -18.833 -11.485 1.00 45.09 122 ALA A O 1
ATOM 956 N N . ASN A 1 123 ? -4.502 -18.342 -9.694 1.00 45.09 123 ASN A N 1
ATOM 957 C CA . ASN A 1 123 ? -5.616 -17.953 -8.810 1.00 45.09 123 ASN A CA 1
ATOM 958 C C . ASN A 1 123 ? -5.764 -16.435 -8.580 1.00 45.09 123 ASN A C 1
ATOM 960 O O . ASN A 1 123 ? -6.659 -16.023 -7.847 1.00 45.09 123 ASN A O 1
ATOM 964 N N . PHE A 1 124 ? -4.915 -15.594 -9.180 1.00 49.59 124 PHE A N 1
ATOM 965 C CA . PHE A 1 124 ? -5.044 -14.134 -9.083 1.00 49.59 124 PHE A CA 1
ATOM 966 C C . PHE A 1 124 ? -5.686 -13.575 -10.352 1.00 49.59 124 PHE A C 1
ATOM 968 O O . PHE A 1 124 ? -5.180 -13.802 -11.448 1.00 49.59 124 PHE A O 1
ATOM 975 N N . ASP A 1 125 ? -6.789 -12.836 -10.191 1.00 50.47 125 ASP A N 1
ATOM 976 C CA . ASP A 1 125 ? -7.648 -12.386 -11.293 1.00 50.47 125 ASP A CA 1
ATOM 977 C C . ASP A 1 125 ? -6.844 -11.555 -12.311 1.00 50.47 125 ASP A C 1
ATOM 979 O O . ASP A 1 125 ? -6.774 -11.919 -13.485 1.00 50.47 125 ASP A O 1
ATOM 983 N N . LYS A 1 126 ? -6.164 -10.479 -11.867 1.00 60.19 126 LYS A N 1
ATOM 984 C CA . LYS A 1 126 ? -5.318 -9.605 -12.710 1.00 60.19 126 LYS A CA 1
ATOM 985 C C . LYS A 1 126 ? -4.291 -8.813 -11.884 1.00 60.19 126 LYS A C 1
ATOM 987 O O . LYS A 1 126 ? -4.561 -8.436 -10.745 1.00 60.19 126 LYS A O 1
ATOM 992 N N . THR A 1 127 ? -3.142 -8.473 -12.473 1.00 66.81 127 THR A N 1
ATOM 993 C CA . THR A 1 127 ? -2.219 -7.475 -11.900 1.00 66.81 127 THR A CA 1
ATOM 994 C C . THR A 1 127 ? -2.784 -6.068 -12.085 1.00 66.81 127 THR A C 1
ATOM 996 O O . THR A 1 127 ? -3.163 -5.683 -13.196 1.00 66.81 127 THR A O 1
ATOM 999 N N . LEU A 1 128 ? -2.823 -5.280 -11.009 1.00 70.81 128 LEU A N 1
ATOM 1000 C CA . LEU A 1 128 ? -3.098 -3.849 -11.087 1.00 70.81 128 LEU A CA 1
ATOM 1001 C C . LEU A 1 128 ? -1.810 -3.051 -10.920 1.00 70.81 128 LEU A C 1
ATOM 1003 O O . LEU A 1 128 ? -0.921 -3.453 -10.175 1.00 70.81 128 LEU A O 1
ATOM 1007 N N . THR A 1 129 ? -1.723 -1.907 -11.593 1.00 73.19 129 THR A N 1
ATOM 1008 C CA . THR A 1 129 ? -0.559 -1.020 -11.523 1.00 73.19 129 THR A CA 1
ATOM 1009 C C . THR A 1 129 ? -0.957 0.433 -11.350 1.00 73.19 129 THR A C 1
ATOM 1011 O O . THR A 1 129 ? -1.961 0.861 -11.921 1.00 73.19 129 THR A O 1
ATOM 1014 N N . VAL A 1 130 ? -0.105 1.206 -10.689 1.00 82.19 130 VAL A N 1
ATOM 1015 C CA . VAL A 1 130 ? -0.166 2.670 -10.652 1.00 82.19 130 VAL A CA 1
ATOM 1016 C C . VAL A 1 130 ? 1.198 3.251 -11.018 1.00 82.19 130 VAL A C 1
ATOM 1018 O O . VAL A 1 130 ? 2.225 2.615 -10.777 1.00 82.19 130 VAL A O 1
ATOM 1021 N N . ARG A 1 131 ? 1.216 4.444 -11.617 1.00 75.19 131 ARG A N 1
ATOM 1022 C CA . ARG A 1 131 ? 2.438 5.226 -11.863 1.00 75.19 131 ARG A CA 1
ATOM 1023 C C . ARG A 1 131 ? 2.480 6.408 -10.895 1.00 75.19 131 ARG A C 1
ATOM 1025 O O . ARG A 1 131 ? 1.430 7.009 -10.655 1.00 75.19 131 ARG A O 1
ATOM 1032 N N . ARG A 1 132 ? 3.653 6.695 -10.333 1.00 74.06 132 ARG A N 1
ATOM 1033 C CA . ARG A 1 132 ? 3.899 7.765 -9.357 1.00 74.06 132 ARG A CA 1
ATOM 1034 C C . ARG A 1 132 ? 5.147 8.543 -9.737 1.00 74.06 132 ARG A C 1
ATOM 1036 O O . ARG A 1 132 ? 6.090 7.904 -10.258 1.00 74.06 132 ARG A O 1
#